Protein AF-A0A6B3CTQ1-F1 (afdb_monomer_lite)

Radius of gyration: 13.26 Å; chains: 1; bounding box: 30×17×38 Å

Foldseek 3Di:
DVVPDPPPAEEAEFWFFQVRVVVVVVVCVVVVVVVGHYDYDYAFPAPPDAPDPGGHGHTHDDCSVVVVVD

Secondary structure (DSSP, 8-state):
-GGG--SS-EEEEEES-HHHHHHHHHHHHHHHHTT--EEEEEE--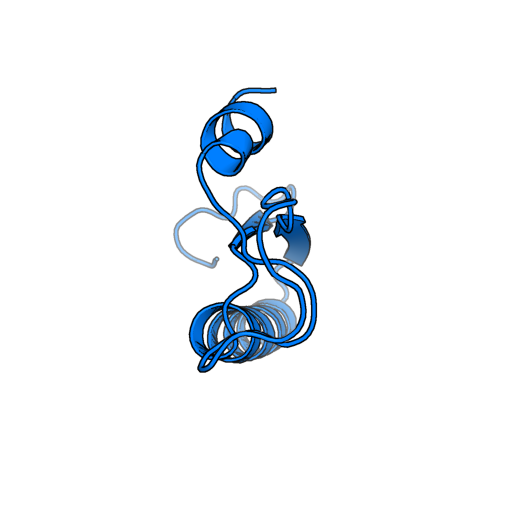--S-BS-TT-SSBPP-TTHHHHHH-

Structure (mmCIF, N/CA/C/O backbone):
data_AF-A0A6B3CTQ1-F1
#
_entry.id   AF-A0A6B3CTQ1-F1
#
loop_
_atom_site.group_PDB
_atom_site.id
_atom_site.type_symbol
_atom_site.label_atom_id
_atom_site.label_alt_id
_atom_site.label_comp_id
_atom_site.label_asym_id
_atom_site.label_entity_id
_atom_site.label_seq_id
_atom_site.pdbx_PDB_ins_code
_atom_site.Cartn_x
_atom_site.Cartn_y
_atom_site.Cartn_z
_atom_site.occupancy
_atom_site.B_iso_or_equiv
_atom_site.auth_seq_id
_atom_site.auth_comp_id
_atom_site.auth_asym_id
_atom_site.auth_atom_id
_atom_site.pdbx_PDB_model_num
ATOM 1 N N . ALA A 1 1 ? -2.470 4.805 9.077 1.00 92.62 1 ALA A N 1
ATOM 2 C CA . ALA A 1 1 ? -3.716 4.053 9.326 1.00 92.62 1 ALA A CA 1
ATOM 3 C C . ALA A 1 1 ? -4.557 4.711 10.421 1.00 92.62 1 ALA A C 1
ATOM 5 O O . ALA A 1 1 ? -5.683 5.081 10.128 1.00 92.62 1 ALA A O 1
ATOM 6 N N . ALA A 1 2 ? -3.999 4.958 11.614 1.00 95.44 2 ALA A N 1
ATOM 7 C CA . ALA A 1 2 ? -4.714 5.494 12.783 1.00 95.44 2 ALA A CA 1
ATOM 8 C C . ALA A 1 2 ? -5.677 6.665 12.518 1.00 95.44 2 ALA A C 1
ATOM 10 O O . ALA A 1 2 ? -6.824 6.626 12.939 1.00 95.44 2 ALA A O 1
ATOM 11 N N . ALA A 1 3 ? -5.249 7.688 11.773 1.00 97.75 3 ALA A N 1
ATOM 12 C CA . ALA A 1 3 ? -6.075 8.876 11.536 1.00 97.75 3 ALA A CA 1
ATOM 13 C C . ALA A 1 3 ? -7.327 8.638 10.664 1.00 97.75 3 ALA A C 1
ATOM 15 O O . ALA A 1 3 ? -8.218 9.483 10.653 1.00 97.75 3 ALA A O 1
ATOM 16 N N . VAL A 1 4 ? -7.376 7.544 9.897 1.00 97.38 4 VAL A N 1
ATOM 17 C CA . VAL A 1 4 ? -8.448 7.259 8.923 1.00 97.38 4 VAL A CA 1
ATOM 18 C C . VAL A 1 4 ? -9.197 5.961 9.216 1.00 97.38 4 VAL A C 1
ATOM 20 O O . VAL A 1 4 ? -10.134 5.629 8.492 1.00 97.38 4 VAL A O 1
ATOM 23 N N . ASP A 1 5 ? -8.794 5.217 10.250 1.00 97.94 5 ASP A N 1
ATOM 24 C CA . ASP A 1 5 ? -9.524 4.024 10.659 1.00 97.94 5 ASP A CA 1
ATOM 25 C C . ASP A 1 5 ? -10.913 4.409 11.188 1.00 97.94 5 ASP A C 1
ATOM 27 O O . ASP A 1 5 ? -11.078 5.335 11.982 1.00 97.94 5 ASP A O 1
ATOM 31 N N . SER A 1 6 ? -11.923 3.684 10.717 1.00 97.50 6 SER A N 1
ATOM 32 C CA . SER A 1 6 ? -13.335 3.862 11.075 1.00 97.50 6 SER A CA 1
ATOM 33 C C . SER A 1 6 ? -13.935 2.605 11.717 1.00 97.50 6 SER A C 1
ATOM 35 O O . SER A 1 6 ? -15.155 2.481 11.826 1.00 97.50 6 SER A O 1
ATOM 37 N N . GLY A 1 7 ? -13.088 1.658 12.141 1.00 97.25 7 GLY A N 1
ATOM 38 C CA . GLY A 1 7 ? -1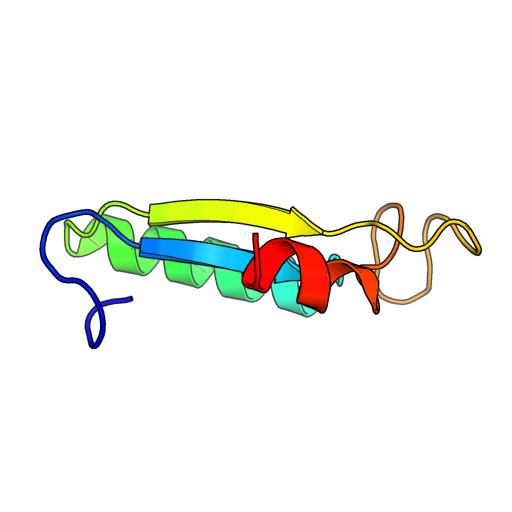3.484 0.394 12.770 1.00 97.25 7 GLY A CA 1
ATOM 39 C C . GLY A 1 7 ? -13.738 -0.750 11.782 1.00 97.25 7 GLY A C 1
ATOM 40 O O . GLY A 1 7 ? -13.989 -1.880 12.202 1.00 97.25 7 GLY A O 1
ATOM 41 N N . ALA A 1 8 ? -13.646 -0.487 10.476 1.00 97.56 8 ALA A N 1
ATOM 42 C CA . ALA A 1 8 ? -13.741 -1.494 9.416 1.00 97.56 8 ALA A CA 1
ATOM 43 C C . ALA A 1 8 ? -12.366 -1.996 8.925 1.00 97.56 8 ALA A C 1
ATOM 45 O O . ALA A 1 8 ? -12.312 -2.885 8.073 1.00 97.56 8 ALA A O 1
ATOM 46 N N . GLY A 1 9 ? -11.269 -1.461 9.472 1.00 97.69 9 GLY A N 1
ATOM 47 C CA . GLY A 1 9 ? -9.911 -1.690 8.985 1.00 97.69 9 GLY A CA 1
ATOM 48 C C . GLY A 1 9 ? -9.505 -0.714 7.877 1.00 97.69 9 GLY A C 1
ATOM 49 O O . GLY A 1 9 ? -10.300 0.108 7.416 1.00 97.69 9 GLY A O 1
ATOM 50 N N . VAL A 1 10 ? -8.244 -0.803 7.451 1.00 98.50 10 VAL A N 1
ATOM 51 C CA . VAL A 1 10 ? -7.630 0.096 6.464 1.00 98.50 10 VAL A CA 1
ATOM 52 C C . VAL A 1 10 ? -6.989 -0.716 5.338 1.00 98.50 10 VAL A C 1
ATOM 54 O O . VAL A 1 10 ? -6.238 -1.656 5.586 1.00 98.50 10 VAL A O 1
ATOM 57 N N . LEU A 1 11 ? -7.264 -0.341 4.087 1.00 98.50 11 LEU A N 1
ATOM 58 C CA . LEU A 1 11 ? -6.641 -0.940 2.906 1.00 98.50 11 LEU A CA 1
ATOM 59 C C . LEU A 1 11 ? -5.502 -0.051 2.398 1.00 98.50 11 LEU A C 1
ATOM 61 O O . LEU A 1 11 ? -5.713 1.116 2.073 1.00 98.50 11 LEU A O 1
ATOM 65 N N . PHE A 1 12 ? -4.304 -0.611 2.280 1.00 98.69 12 PHE A N 1
ATOM 66 C CA . PHE A 1 12 ? -3.170 0.026 1.621 1.00 98.69 12 PHE A CA 1
ATOM 67 C C . PHE A 1 12 ? -3.114 -0.386 0.150 1.00 98.69 12 PHE A C 1
ATOM 69 O O . PHE A 1 12 ? -2.938 -1.561 -0.170 1.00 98.69 12 PHE A O 1
ATOM 76 N N . VAL A 1 13 ? -3.225 0.591 -0.748 1.00 98.56 13 VAL A N 1
ATOM 77 C CA . VAL A 1 13 ? -2.969 0.416 -2.183 1.00 98.56 13 VAL A CA 1
ATOM 78 C C . VAL A 1 13 ? -1.539 0.874 -2.459 1.00 98.56 13 VAL A C 1
ATOM 80 O O . VAL A 1 13 ? -1.231 2.063 -2.382 1.00 98.56 13 VAL A O 1
ATOM 83 N N . VAL A 1 14 ? -0.645 -0.075 -2.731 1.00 98.56 14 VAL A N 1
ATOM 84 C CA . VAL A 1 14 ? 0.805 0.165 -2.777 1.00 98.56 14 VAL A CA 1
ATOM 85 C C . VAL A 1 14 ? 1.316 -0.058 -4.192 1.00 98.56 14 VAL A C 1
ATOM 87 O O . VAL A 1 14 ? 1.109 -1.118 -4.778 1.00 98.56 14 VAL A O 1
ATOM 90 N N . LYS A 1 15 ? 2.012 0.932 -4.755 1.00 98.25 15 LYS A N 1
ATOM 91 C CA . LYS A 1 15 ? 2.704 0.775 -6.041 1.00 98.25 15 LYS A CA 1
ATOM 92 C C . LYS A 1 15 ? 3.949 -0.085 -5.843 1.00 98.25 15 LYS A C 1
ATOM 94 O O . LYS A 1 15 ? 4.656 0.083 -4.855 1.00 98.25 15 LYS A O 1
ATOM 99 N N . ASN A 1 16 ? 4.242 -0.986 -6.780 1.00 97.44 16 ASN A N 1
ATOM 100 C CA . ASN A 1 16 ? 5.391 -1.882 -6.647 1.00 97.44 16 ASN A CA 1
ATOM 101 C C . ASN A 1 16 ? 6.732 -1.185 -6.955 1.00 97.44 16 ASN A C 1
ATOM 103 O O . ASN A 1 16 ? 7.325 -1.352 -8.024 1.00 97.44 16 ASN A O 1
ATOM 107 N N . TYR A 1 17 ? 7.204 -0.398 -5.992 1.00 96.44 17 TYR A N 1
ATOM 108 C CA . TYR A 1 17 ? 8.574 0.097 -5.884 1.00 96.44 17 TYR A CA 1
ATOM 109 C C . TYR A 1 17 ? 9.150 -0.376 -4.553 1.00 96.44 17 TYR A C 1
ATOM 111 O O . TYR A 1 17 ? 8.450 -0.365 -3.544 1.00 96.44 17 TYR A O 1
ATOM 119 N N . THR A 1 18 ? 10.426 -0.760 -4.523 1.00 95.00 18 THR A N 1
ATOM 120 C CA . THR A 1 18 ? 11.065 -1.345 -3.332 1.00 95.00 18 THR A CA 1
ATOM 121 C C . THR A 1 18 ? 10.890 -0.467 -2.092 1.00 95.00 18 THR A C 1
ATOM 123 O O . THR A 1 18 ? 10.541 -0.970 -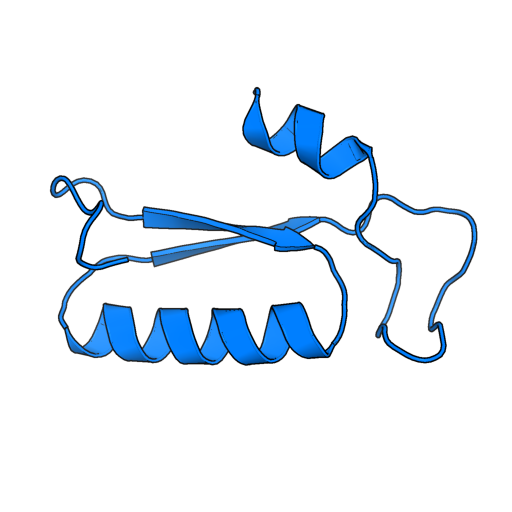1.029 1.00 95.00 18 THR A O 1
ATOM 126 N N . GLY A 1 19 ? 11.078 0.849 -2.229 1.00 96.50 19 GLY A N 1
ATOM 127 C CA . GLY A 1 19 ? 10.882 1.787 -1.123 1.00 96.50 19 GLY A CA 1
ATOM 128 C C . GLY A 1 19 ? 9.429 1.866 -0.652 1.00 96.50 19 GLY A C 1
ATOM 129 O O . GLY A 1 19 ? 9.186 1.905 0.550 1.00 96.50 19 GLY A O 1
ATOM 130 N N . ASP A 1 20 ? 8.466 1.845 -1.573 1.00 97.94 20 ASP A N 1
ATOM 131 C CA . ASP A 1 20 ? 7.043 1.881 -1.227 1.00 97.94 20 ASP A CA 1
ATOM 132 C C . ASP A 1 20 ? 6.647 0.604 -0.476 1.00 97.94 20 ASP A C 1
ATOM 134 O O . ASP A 1 20 ? 6.062 0.683 0.599 1.00 97.94 20 ASP A O 1
ATOM 138 N N . VAL A 1 21 ? 7.032 -0.571 -0.982 1.00 97.88 21 VAL A N 1
ATOM 139 C CA . VAL A 1 21 ? 6.708 -1.855 -0.340 1.00 97.88 21 VAL A CA 1
ATOM 140 C C . VAL A 1 21 ? 7.287 -1.928 1.073 1.00 97.88 21 VAL A C 1
ATOM 142 O O . VAL A 1 21 ? 6.542 -2.200 2.008 1.00 97.88 21 VAL A O 1
ATOM 145 N N . LEU A 1 22 ? 8.576 -1.613 1.249 1.00 98.00 22 LEU A N 1
ATOM 146 C CA . LEU A 1 22 ? 9.224 -1.659 2.565 1.00 98.00 22 LEU A CA 1
ATOM 147 C C . LEU A 1 22 ? 8.568 -0.707 3.575 1.00 98.00 22 LEU A C 1
ATOM 149 O O . LEU A 1 22 ? 8.312 -1.094 4.713 1.00 98.00 22 LEU A O 1
ATOM 153 N N . ASN A 1 23 ? 8.280 0.532 3.166 1.00 98.38 23 ASN A N 1
ATOM 154 C CA . ASN A 1 23 ? 7.681 1.514 4.069 1.00 98.38 23 ASN A CA 1
ATOM 155 C C . ASN A 1 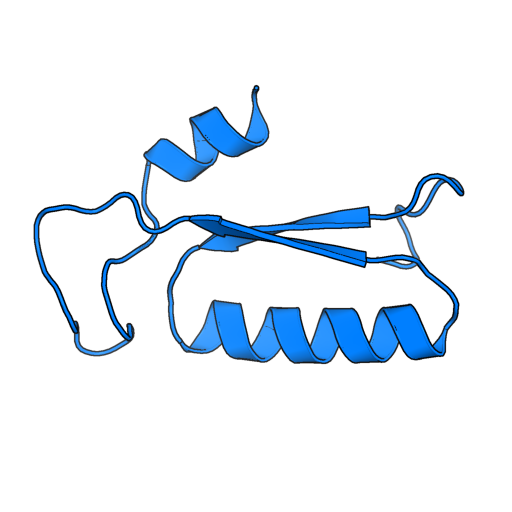23 ? 6.239 1.152 4.440 1.00 98.38 23 ASN A C 1
ATOM 157 O O . ASN A 1 23 ? 5.855 1.317 5.596 1.00 98.38 23 ASN A O 1
ATOM 161 N N . PHE A 1 24 ? 5.438 0.669 3.485 1.00 98.50 24 PHE A N 1
ATOM 162 C CA . PHE A 1 24 ? 4.047 0.300 3.754 1.00 98.50 24 PHE A CA 1
ATOM 163 C C . PHE A 1 24 ? 3.914 -1.010 4.533 1.00 98.50 24 PHE A C 1
ATOM 165 O O . PHE A 1 24 ? 2.953 -1.139 5.286 1.00 98.50 24 PHE A O 1
ATOM 172 N N . ASP A 1 25 ? 4.868 -1.933 4.407 1.00 98.31 25 ASP A N 1
ATOM 173 C CA . ASP A 1 25 ? 4.904 -3.151 5.225 1.00 98.31 25 ASP A CA 1
ATOM 174 C C . ASP A 1 25 ? 5.211 -2.823 6.680 1.00 98.31 25 ASP A C 1
ATOM 176 O O . ASP A 1 25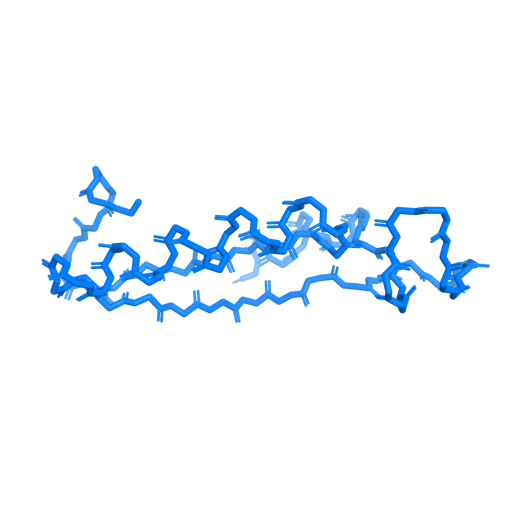 ? 4.428 -3.167 7.560 1.00 98.31 25 ASP A O 1
ATOM 180 N N . MET A 1 26 ? 6.252 -2.024 6.925 1.00 98.44 26 MET A N 1
ATOM 181 C CA . MET A 1 26 ? 6.549 -1.534 8.272 1.00 98.44 26 MET A CA 1
ATOM 182 C C . MET A 1 26 ? 5.385 -0.709 8.851 1.00 98.44 26 MET A C 1
ATOM 184 O O . MET A 1 26 ? 5.055 -0.832 10.026 1.00 98.44 26 MET A O 1
ATOM 188 N N . ALA A 1 27 ? 4.727 0.128 8.041 1.00 98.44 27 ALA A N 1
ATOM 189 C CA . ALA A 1 27 ? 3.568 0.896 8.494 1.00 98.44 27 ALA A CA 1
ATOM 190 C C . ALA A 1 27 ? 2.337 0.022 8.792 1.00 98.44 27 ALA A C 1
ATOM 192 O O . ALA A 1 27 ? 1.516 0.415 9.621 1.00 98.44 27 ALA A O 1
ATOM 193 N N . ALA A 1 28 ? 2.179 -1.115 8.106 1.00 98.31 28 ALA A N 1
ATOM 194 C CA . ALA A 1 28 ? 1.117 -2.075 8.386 1.00 98.31 28 ALA A CA 1
ATOM 195 C C . ALA A 1 28 ? 1.383 -2.783 9.718 1.00 98.31 28 ALA A C 1
ATOM 197 O O . ALA A 1 28 ? 0.501 -2.769 10.568 1.00 98.31 28 ALA A O 1
ATOM 198 N N . GLU A 1 29 ? 2.607 -3.275 9.934 1.00 98.25 29 GLU A N 1
ATOM 199 C CA . GLU A 1 29 ? 3.025 -3.901 11.198 1.00 98.25 29 GLU A CA 1
ATOM 200 C C . GLU A 1 29 ? 2.795 -2.962 12.393 1.00 98.25 29 GLU A C 1
ATOM 202 O O . GLU A 1 29 ? 2.123 -3.328 13.353 1.00 98.25 29 GLU A O 1
ATOM 207 N N . LEU A 1 30 ? 3.248 -1.705 12.298 1.00 98.38 30 LEU A N 1
ATOM 208 C CA . LEU A 1 30 ? 3.043 -0.710 13.358 1.00 98.38 30 LEU A CA 1
ATOM 209 C C . LEU A 1 30 ? 1.557 -0.416 13.628 1.00 98.38 30 LEU A C 1
ATOM 211 O O . LEU A 1 30 ? 1.168 -0.184 14.768 1.00 98.38 30 LEU A O 1
ATOM 215 N N . ALA A 1 31 ? 0.717 -0.399 12.591 1.00 98.19 31 ALA A N 1
ATOM 216 C CA . ALA A 1 31 ? -0.718 -0.178 12.756 1.00 98.19 31 ALA A CA 1
ATOM 217 C C . ALA A 1 31 ? -1.424 -1.397 13.373 1.00 98.19 31 ALA A C 1
ATOM 219 O O . ALA A 1 31 ? -2.350 -1.235 14.170 1.00 98.19 31 ALA A O 1
ATOM 220 N N . GLU A 1 32 ? -0.988 -2.605 13.022 1.00 97.88 32 GLU A N 1
ATOM 221 C CA . GLU A 1 32 ? -1.494 -3.854 13.592 1.00 97.88 32 GLU A CA 1
ATOM 222 C C . GLU A 1 32 ? -1.121 -3.993 15.074 1.00 97.88 32 GLU A C 1
ATOM 224 O O . GLU A 1 32 ? -1.972 -4.405 15.866 1.00 97.88 32 GLU A O 1
ATOM 229 N N . ASP A 1 33 ? 0.080 -3.556 15.472 1.00 98.19 33 ASP A N 1
ATOM 230 C CA . ASP A 1 33 ? 0.500 -3.453 16.880 1.00 98.19 33 ASP A CA 1
ATOM 231 C C . ASP A 1 33 ? -0.403 -2.503 17.695 1.00 98.19 33 ASP A C 1
ATOM 233 O O . ASP A 1 33 ? -0.636 -2.716 18.887 1.00 98.19 33 ASP A O 1
ATOM 237 N N . GLU A 1 34 ? -0.974 -1.481 17.050 1.00 97.19 34 GLU A N 1
ATOM 238 C CA . GLU A 1 34 ? -1.975 -0.570 17.628 1.00 97.19 34 GLU A CA 1
ATOM 239 C C . GLU A 1 34 ? -3.415 -1.129 17.571 1.00 97.19 34 GLU A C 1
ATOM 241 O O . GLU A 1 34 ? -4.367 -0.465 17.990 1.00 97.19 34 GLU A O 1
ATOM 246 N N . GLY A 1 35 ? -3.601 -2.358 17.079 1.00 97.56 35 GLY A N 1
ATOM 247 C CA . GLY A 1 35 ? -4.896 -3.034 16.977 1.00 97.56 35 GLY A CA 1
ATOM 248 C C . GLY A 1 35 ? -5.721 -2.663 15.740 1.00 97.56 35 GLY A C 1
ATOM 249 O O . GLY A 1 35 ? -6.893 -3.044 15.651 1.00 97.56 35 GLY A O 1
ATOM 250 N N . ILE A 1 36 ? -5.140 -1.943 14.776 1.00 98.44 36 ILE A N 1
ATOM 251 C CA . ILE A 1 36 ? -5.815 -1.559 13.532 1.00 98.44 36 ILE A CA 1
ATOM 252 C C . ILE A 1 36 ? -5.634 -2.673 12.506 1.00 98.44 36 ILE A C 1
ATOM 254 O O . ILE A 1 36 ? -4.521 -3.031 12.134 1.00 98.44 36 ILE A O 1
ATOM 258 N N . ARG A 1 37 ? -6.744 -3.201 11.986 1.00 98.38 37 ARG A N 1
ATOM 259 C CA . ARG A 1 37 ? -6.698 -4.251 10.963 1.00 98.38 37 ARG A CA 1
ATOM 260 C C . ARG A 1 37 ? -6.282 -3.652 9.619 1.00 98.38 37 ARG A C 1
ATOM 262 O O . ARG A 1 37 ? -7.017 -2.823 9.078 1.00 98.38 37 ARG A O 1
ATOM 269 N N . VAL A 1 38 ? -5.154 -4.091 9.066 1.00 98.50 38 VAL A N 1
ATOM 270 C CA . VAL A 1 38 ? -4.649 -3.616 7.773 1.00 98.50 38 VAL A CA 1
ATOM 271 C C . VAL A 1 38 ? -4.681 -4.736 6.734 1.00 98.50 38 VAL A C 1
ATOM 273 O O . VAL A 1 38 ? -4.447 -5.903 7.026 1.00 98.50 38 VAL A O 1
ATOM 276 N N . ALA A 1 39 ? -5.009 -4.384 5.495 1.00 98.25 39 ALA A N 1
ATOM 277 C CA . ALA A 1 39 ? -4.800 -5.237 4.330 1.00 98.25 39 ALA A CA 1
ATOM 278 C C . ALA A 1 39 ? -4.014 -4.460 3.271 1.00 98.25 39 ALA A C 1
ATOM 280 O O . ALA A 1 39 ? -4.063 -3.231 3.234 1.00 98.25 39 ALA A O 1
ATOM 281 N N . LYS A 1 40 ? -3.312 -5.165 2.382 1.00 97.81 40 LYS A N 1
ATOM 282 C CA . LYS A 1 40 ? -2.481 -4.555 1.338 1.00 97.81 40 LYS A CA 1
ATOM 283 C C . LYS A 1 40 ? -2.802 -5.139 -0.032 1.00 97.81 40 LYS A C 1
ATOM 285 O O . LYS A 1 40 ? -2.830 -6.357 -0.198 1.00 97.81 40 LYS A O 1
ATOM 290 N N . VAL A 1 41 ? -2.963 -4.269 -1.025 1.00 98.25 41 VAL A N 1
ATOM 291 C CA . VAL A 1 41 ? -2.987 -4.621 -2.449 1.00 98.25 41 VAL A CA 1
ATOM 292 C C . VAL A 1 41 ? -1.759 -4.013 -3.109 1.00 98.25 41 VAL A C 1
ATOM 294 O O . VAL A 1 41 ? -1.557 -2.799 -3.080 1.00 98.25 41 VAL A O 1
ATOM 297 N N . LEU A 1 42 ? -0.935 -4.871 -3.706 1.00 98.12 42 LEU A N 1
ATOM 298 C CA . LEU A 1 42 ? 0.235 -4.462 -4.471 1.00 98.12 42 LEU A CA 1
ATOM 299 C C . LEU A 1 42 ? -0.147 -4.283 -5.943 1.00 98.12 42 LEU A C 1
ATOM 301 O O . LEU A 1 42 ? -0.651 -5.212 -6.572 1.00 98.12 42 LEU A O 1
ATOM 305 N N . VAL A 1 43 ? 0.134 -3.109 -6.500 1.00 98.25 43 VAL A N 1
ATOM 306 C CA . VAL A 1 43 ? -0.118 -2.787 -7.907 1.00 98.25 43 VAL A CA 1
ATOM 307 C C . VAL A 1 43 ? 1.184 -2.897 -8.699 1.00 98.25 43 VAL A C 1
ATOM 309 O O . VAL A 1 43 ? 2.160 -2.206 -8.404 1.00 98.25 43 VAL A O 1
ATOM 312 N N . ASN A 1 44 ? 1.196 -3.774 -9.703 1.00 97.62 44 ASN A N 1
ATOM 313 C CA . ASN A 1 44 ? 2.358 -4.133 -10.525 1.00 97.62 44 ASN A CA 1
ATOM 314 C C . ASN A 1 44 ? 2.008 -4.212 -12.032 1.00 97.62 44 ASN A C 1
ATOM 316 O O . ASN A 1 44 ? 2.399 -5.139 -12.746 1.00 97.62 44 ASN A O 1
ATOM 320 N N . ASP A 1 45 ? 1.226 -3.242 -12.509 1.00 97.19 45 ASP A N 1
ATOM 321 C CA . ASP A 1 45 ? 0.597 -3.199 -13.835 1.00 97.19 45 ASP A CA 1
ATOM 322 C C . ASP A 1 45 ? 1.543 -2.940 -15.012 1.00 97.19 45 ASP A C 1
ATOM 324 O O . ASP A 1 45 ? 1.179 -3.213 -16.157 1.00 97.19 45 ASP A O 1
ATOM 328 N N . ASP A 1 46 ? 2.761 -2.461 -14.784 1.00 96.31 46 ASP A N 1
ATOM 329 C CA . ASP A 1 46 ? 3.663 -2.080 -15.871 1.00 96.31 46 ASP A CA 1
ATOM 330 C C . ASP A 1 46 ? 4.263 -3.304 -16.582 1.00 96.31 46 ASP A C 1
ATOM 332 O O . ASP A 1 46 ? 5.093 -4.015 -16.019 1.00 96.31 46 ASP A O 1
ATOM 336 N N . VAL A 1 47 ? 3.824 -3.590 -17.815 1.00 94.44 47 VAL A N 1
ATOM 337 C CA . VAL A 1 47 ? 4.323 -4.711 -18.649 1.00 94.44 47 VAL A CA 1
ATOM 338 C C . VAL A 1 47 ? 5.679 -4.431 -19.310 1.00 94.44 47 VAL A C 1
ATOM 340 O O . VAL A 1 47 ? 6.231 -5.336 -19.932 1.00 94.44 47 VAL A O 1
ATOM 343 N N . ALA A 1 48 ? 6.209 -3.205 -19.242 1.00 90.06 48 ALA A N 1
ATOM 344 C CA . ALA A 1 48 ? 7.346 -2.806 -20.070 1.00 90.06 48 ALA A CA 1
ATOM 345 C C . ALA A 1 48 ? 8.686 -3.403 -19.609 1.00 90.06 48 ALA A C 1
ATOM 347 O O . ALA A 1 48 ? 9.546 -3.688 -20.439 1.00 90.06 48 ALA A O 1
ATOM 348 N N . VAL A 1 49 ? 8.883 -3.563 -18.296 1.00 79.75 49 VAL A N 1
ATOM 349 C CA . VAL A 1 49 ? 10.147 -4.021 -17.696 1.00 79.75 49 VAL A CA 1
ATOM 350 C C . VAL A 1 49 ? 9.858 -4.892 -16.475 1.00 79.75 49 VAL A C 1
ATOM 352 O O . VAL A 1 49 ? 8.977 -4.582 -15.675 1.00 79.75 49 VAL A O 1
ATOM 355 N N . THR A 1 50 ? 10.639 -5.962 -16.322 1.00 76.12 50 THR A N 1
ATOM 356 C CA . THR A 1 50 ? 10.708 -6.774 -15.097 1.00 76.12 50 THR A CA 1
ATOM 357 C C . THR A 1 50 ? 12.063 -6.527 -14.431 1.00 76.12 50 THR A C 1
ATOM 359 O O . THR A 1 50 ? 13.059 -6.410 -15.142 1.00 76.12 50 THR A O 1
ATOM 362 N N . ASP A 1 51 ? 12.089 -6.410 -13.102 1.00 78.25 51 ASP A N 1
ATOM 363 C CA . ASP A 1 51 ? 13.291 -6.211 -12.274 1.00 78.25 51 ASP A CA 1
ATOM 364 C C . ASP A 1 51 ? 14.082 -4.936 -12.617 1.00 78.25 51 ASP A C 1
ATOM 366 O O . ASP A 1 51 ? 15.263 -4.951 -12.963 1.00 78.25 51 ASP A O 1
ATOM 370 N N . SER A 1 52 ? 13.399 -3.790 -12.545 1.00 74.12 52 SER A N 1
ATOM 371 C CA . SER A 1 52 ? 14.033 -2.484 -12.764 1.00 74.12 52 SER A CA 1
ATOM 372 C C . SER A 1 52 ? 14.944 -2.073 -11.595 1.00 74.12 52 SER A C 1
ATOM 374 O O . SER A 1 52 ? 14.875 -2.646 -10.512 1.00 74.12 52 SER A O 1
ATOM 376 N N . LEU A 1 53 ? 15.733 -1.003 -11.777 1.00 74.12 53 LEU A N 1
ATOM 377 C CA . LEU A 1 53 ? 16.660 -0.439 -10.775 1.00 74.12 53 LEU A CA 1
ATOM 378 C C . LEU A 1 53 ? 16.089 -0.305 -9.347 1.00 74.12 53 LEU A C 1
ATOM 380 O O . LEU A 1 53 ? 16.850 -0.377 -8.387 1.00 74.12 53 LEU A O 1
ATOM 384 N N . TYR A 1 54 ? 14.777 -0.094 -9.205 1.00 78.38 54 TYR A N 1
ATOM 385 C CA . TYR A 1 54 ? 14.112 0.157 -7.920 1.00 78.38 54 TYR A CA 1
ATOM 386 C C . TYR A 1 54 ? 12.921 -0.770 -7.646 1.00 78.38 54 TYR A C 1
ATOM 388 O O . TYR A 1 54 ? 12.095 -0.447 -6.792 1.00 78.38 54 TYR A O 1
ATOM 396 N N . THR A 1 55 ? 12.787 -1.883 -8.372 1.00 72.31 55 THR A N 1
ATOM 397 C CA . THR A 1 55 ? 11.618 -2.766 -8.251 1.00 72.31 55 THR A CA 1
ATOM 398 C C . THR A 1 55 ? 12.020 -4.222 -8.402 1.00 72.31 55 THR A C 1
ATOM 400 O O . THR A 1 55 ? 12.644 -4.576 -9.395 1.00 72.31 55 THR A O 1
ATOM 403 N N . ALA A 1 56 ? 11.567 -5.069 -7.479 1.00 78.62 56 ALA A N 1
ATOM 404 C CA . ALA A 1 56 ? 11.483 -6.507 -7.707 1.00 78.62 56 ALA A CA 1
ATOM 405 C C . ALA A 1 56 ? 10.175 -6.828 -8.455 1.00 78.62 56 ALA A C 1
ATOM 407 O O . ALA A 1 56 ? 9.080 -6.478 -8.002 1.00 78.62 56 ALA A O 1
ATOM 408 N N . GLY A 1 57 ? 10.272 -7.460 -9.620 1.00 88.62 57 GLY A N 1
ATOM 409 C CA . GLY A 1 57 ? 9.151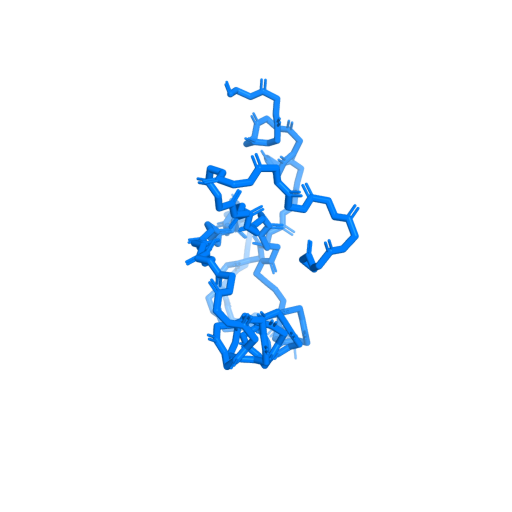 -7.698 -10.525 1.00 88.62 57 GLY A CA 1
ATOM 410 C C . GLY A 1 57 ? 8.764 -6.464 -11.350 1.00 88.62 57 GLY A C 1
ATOM 411 O O . GLY A 1 57 ? 9.614 -5.719 -11.837 1.00 88.62 57 GLY A O 1
ATOM 412 N N . ARG A 1 58 ? 7.460 -6.267 -11.561 1.00 95.69 58 ARG A N 1
ATOM 413 C CA . ARG A 1 58 ? 6.902 -5.204 -12.419 1.00 95.69 58 ARG A CA 1
ATOM 414 C C . ARG A 1 58 ? 6.534 -3.967 -11.612 1.00 95.69 58 ARG A C 1
ATOM 416 O O . ARG A 1 58 ? 6.035 -4.106 -10.501 1.00 95.69 58 ARG A O 1
ATOM 423 N N . ARG A 1 59 ? 6.732 -2.768 -12.161 1.00 96.69 59 ARG A N 1
ATOM 424 C CA . ARG A 1 59 ? 6.392 -1.505 -11.478 1.00 96.69 59 ARG A CA 1
ATOM 425 C C . ARG A 1 59 ? 4.881 -1.317 -11.345 1.00 96.69 59 ARG A C 1
ATOM 427 O O . ARG A 1 59 ? 4.116 -1.780 -12.188 1.00 96.69 59 ARG A O 1
ATOM 434 N N . GLY A 1 60 ? 4.471 -0.583 -10.313 1.00 96.62 60 GLY A N 1
ATOM 435 C CA . GLY A 1 60 ? 3.135 0.011 -10.238 1.00 96.62 60 GLY A CA 1
ATOM 436 C C . GLY A 1 60 ? 3.109 1.373 -10.930 1.00 96.62 60 GLY A C 1
ATOM 437 O O . GLY A 1 60 ? 3.939 2.233 -10.634 1.00 96.62 60 GLY A O 1
ATOM 438 N N . THR A 1 61 ? 2.183 1.585 -11.858 1.00 95.94 61 THR A N 1
ATOM 439 C CA . THR A 1 61 ? 2.055 2.818 -12.644 1.00 95.94 61 THR A CA 1
ATOM 440 C C . THR A 1 61 ? 0.598 3.287 -12.714 1.00 95.94 61 THR A C 1
ATOM 442 O O . THR A 1 61 ? -0.063 3.405 -11.679 1.00 95.94 61 THR A O 1
ATOM 445 N N . GLY A 1 62 ? 0.098 3.621 -13.906 1.00 96.81 62 GLY A N 1
ATOM 446 C CA . GLY A 1 62 ? -1.185 4.290 -14.102 1.00 96.81 62 GLY A CA 1
ATOM 447 C C . GLY A 1 62 ? -2.393 3.453 -13.692 1.00 96.81 62 GLY A C 1
ATOM 448 O O . GLY A 1 62 ? -3.404 4.036 -13.298 1.00 96.81 62 GLY A O 1
ATOM 449 N N . ALA A 1 63 ? -2.304 2.115 -13.708 1.00 97.62 63 ALA A N 1
ATOM 450 C CA . ALA A 1 63 ? -3.449 1.292 -13.323 1.00 97.62 63 ALA A CA 1
ATOM 451 C C . ALA A 1 63 ? -3.833 1.437 -11.844 1.00 97.62 63 ALA A C 1
ATOM 453 O O . ALA A 1 63 ? -4.971 1.145 -11.482 1.00 97.62 63 ALA A O 1
ATOM 454 N N . THR A 1 64 ? -2.922 1.955 -11.013 1.00 98.50 64 THR A N 1
ATOM 455 C CA . THR A 1 64 ? -3.181 2.280 -9.602 1.00 98.50 64 THR A CA 1
ATOM 456 C C . THR A 1 64 ? -4.424 3.154 -9.444 1.00 98.50 64 THR A C 1
ATOM 458 O O . THR A 1 64 ? -5.243 2.880 -8.578 1.00 98.50 64 THR A O 1
ATOM 461 N N . LEU A 1 65 ? -4.636 4.130 -10.335 1.00 98.38 65 LEU A N 1
ATOM 462 C CA . LEU A 1 65 ? -5.815 5.004 -10.284 1.00 98.38 65 LEU A CA 1
ATOM 463 C C . LEU A 1 65 ? -7.129 4.233 -10.456 1.00 98.38 65 LEU A C 1
ATOM 465 O O . LEU A 1 65 ? -8.143 4.584 -9.859 1.00 98.38 65 LEU A O 1
ATOM 469 N N . PHE A 1 66 ? -7.129 3.178 -11.272 1.00 98.44 66 PHE A N 1
ATOM 470 C CA . PHE A 1 66 ? -8.311 2.338 -11.438 1.00 98.44 66 PHE A CA 1
ATOM 471 C C . PHE A 1 66 ? -8.520 1.431 -10.225 1.00 98.44 66 PHE A C 1
ATOM 473 O O . PHE A 1 66 ? -9.660 1.258 -9.814 1.00 98.44 66 PHE A O 1
ATOM 480 N N . VAL A 1 67 ? -7.444 0.918 -9.618 1.00 98.12 67 VAL A N 1
ATOM 481 C CA . VAL A 1 67 ? -7.517 0.151 -8.360 1.00 98.12 67 VAL A CA 1
ATOM 482 C C . VAL A 1 67 ? -8.057 1.010 -7.216 1.00 98.12 67 VAL A C 1
ATOM 484 O O . VAL A 1 67 ? -8.865 0.534 -6.436 1.00 98.12 67 VAL A O 1
ATOM 487 N N . GLU A 1 68 ? -7.659 2.279 -7.131 1.00 98.19 68 GLU A N 1
ATOM 488 C CA . GLU A 1 68 ? -8.179 3.220 -6.129 1.00 98.19 68 GLU A CA 1
ATOM 489 C C . GLU A 1 68 ? -9.658 3.577 -6.357 1.00 98.19 68 GLU A C 1
ATOM 491 O O . GLU A 1 68 ? -10.372 3.915 -5.414 1.00 98.19 68 GLU A O 1
ATOM 496 N N . LYS A 1 69 ? -10.120 3.552 -7.613 1.00 98.06 69 LYS A N 1
ATOM 497 C CA . LYS A 1 69 ? -11.474 3.979 -7.984 1.00 98.06 69 LYS A CA 1
ATOM 498 C C . LYS A 1 69 ? -12.521 2.867 -7.891 1.00 98.06 69 LYS A C 1
ATOM 500 O O . LYS A 1 69 ? -13.696 3.198 -7.688 1.00 98.06 69 LYS A O 1
ATOM 505 N N . ILE A 1 70 ? -12.148 1.623 -8.182 1.00 94.56 70 ILE A N 1
ATOM 506 C CA . ILE A 1 70 ? -13.059 0.464 -8.235 1.00 94.56 70 ILE A CA 1
ATOM 507 C C . ILE A 1 70 ? -13.374 -0.003 -6.818 1.00 94.56 70 ILE A C 1
ATOM 509 O O . ILE A 1 70 ? -14.587 -0.095 -6.528 1.00 94.56 70 ILE A O 1
#

Sequence (70 aa):
AAAVDSGAGVLFVVKNYTGDVLNFDMAAELAEDEGIRVAKVLVNDDVAVTDSLYTAGRRGTGATLFVEKI

pLDDT: mean 94.9, std 6.91, range [72.31, 98.69]